Protein AF-A0A0F9TPE3-F1 (afdb_monomer_lite)

Sequence (70 aa):
MSRKRKHPPSKARPACPQAPPPPPPVDVVDGIPDCASSRPMWRWLLMGVLIAGWLAFLVTCWLTGQLSSS

Foldseek 3Di:
DDDDDDDDDPDDDPDDDDDPDDDDDFDDDPNHRPPVPCPPVVVVVVVVVVVVVVVVVVVVVVVVVVVVVD

Structure (mmCIF, N/CA/C/O backbone):
data_AF-A0A0F9TPE3-F1
#
_entry.id   AF-A0A0F9TPE3-F1
#
loop_
_atom_site.group_PDB
_atom_site.id
_atom_site.type_symbol
_atom_site.label_atom_id
_atom_site.label_alt_id
_atom_site.label_comp_id
_atom_site.label_asym_id
_atom_site.label_entity_id
_atom_site.label_seq_id
_atom_site.pdbx_PDB_ins_code
_atom_site.Cartn_x
_atom_site.Cartn_y
_atom_site.Cartn_z
_atom_site.occupancy
_atom_site.B_iso_or_equiv
_atom_site.auth_seq_id
_atom_site.auth_comp_id
_atom_site.auth_asym_id
_atom_site.auth_atom_id
_atom_site.pdbx_PDB_model_num
ATOM 1 N N . MET A 1 1 ? 49.772 -25.383 -66.327 1.00 40.31 1 MET A N 1
ATOM 2 C CA . MET A 1 1 ? 50.654 -24.977 -65.205 1.00 40.31 1 MET A CA 1
ATOM 3 C C . MET A 1 1 ? 49.857 -24.116 -64.229 1.00 40.31 1 MET A C 1
ATOM 5 O O . MET A 1 1 ? 49.551 -22.976 -64.550 1.00 40.31 1 MET A O 1
ATOM 9 N N . SER A 1 2 ? 49.443 -24.673 -63.086 1.00 48.34 2 SER A N 1
ATOM 10 C CA . SER A 1 2 ? 48.498 -24.034 -62.153 1.00 48.34 2 SER A CA 1
ATOM 11 C C . SER A 1 2 ? 49.252 -23.322 -61.022 1.00 48.34 2 SER A C 1
ATOM 13 O O . SER A 1 2 ? 49.925 -23.965 -60.215 1.00 48.34 2 SER A O 1
ATOM 15 N N . ARG A 1 3 ? 49.215 -21.983 -60.986 1.00 51.75 3 ARG A N 1
ATOM 16 C CA . ARG A 1 3 ? 49.918 -21.172 -59.974 1.00 51.75 3 ARG A CA 1
ATOM 17 C C . ARG A 1 3 ? 49.108 -21.137 -58.670 1.00 51.75 3 ARG A C 1
ATOM 19 O O . ARG A 1 3 ? 48.185 -20.338 -58.538 1.00 51.75 3 ARG A O 1
ATOM 26 N N . LYS A 1 4 ? 49.482 -21.968 -57.687 1.00 53.12 4 LYS A N 1
ATOM 27 C CA . LYS A 1 4 ? 49.030 -21.845 -56.286 1.00 53.12 4 LYS A CA 1
ATOM 28 C C . LYS A 1 4 ? 49.445 -20.472 -55.734 1.00 53.12 4 LYS A C 1
ATOM 30 O O . LYS A 1 4 ? 50.636 -20.227 -55.538 1.00 53.12 4 LYS A O 1
ATOM 35 N N . ARG A 1 5 ? 48.484 -19.582 -55.459 1.00 58.62 5 ARG A N 1
ATOM 36 C CA . ARG A 1 5 ? 48.730 -18.355 -54.682 1.00 58.62 5 ARG A CA 1
ATOM 37 C C . ARG A 1 5 ? 48.914 -18.740 -53.211 1.00 58.62 5 ARG A C 1
ATOM 39 O O . ARG A 1 5 ? 47.997 -19.256 -52.583 1.00 58.62 5 ARG A O 1
ATOM 46 N N . LYS A 1 6 ? 50.123 -18.530 -52.686 1.00 54.47 6 LYS A N 1
ATOM 47 C CA . LYS A 1 6 ? 50.445 -18.673 -51.261 1.00 54.47 6 LYS A CA 1
ATOM 48 C C . LYS A 1 6 ? 49.838 -17.480 -50.514 1.00 54.47 6 LYS A C 1
ATOM 50 O O . LYS A 1 6 ? 50.196 -16.343 -50.810 1.00 54.47 6 LYS A O 1
ATOM 55 N N . HIS A 1 7 ? 48.924 -17.731 -49.579 1.00 54.94 7 HIS A N 1
ATOM 56 C CA . HIS A 1 7 ? 48.488 -16.711 -48.625 1.00 54.94 7 HIS A CA 1
ATOM 57 C C . HIS A 1 7 ? 49.671 -16.339 -47.708 1.00 54.94 7 HIS A C 1
ATOM 59 O O . HIS A 1 7 ? 50.352 -17.247 -47.225 1.00 54.94 7 HIS A O 1
ATOM 65 N N . PRO A 1 8 ? 49.959 -15.044 -47.481 1.00 61.41 8 PRO A N 1
ATOM 66 C CA . PRO A 1 8 ? 50.977 -14.631 -46.520 1.00 61.41 8 PRO A CA 1
ATOM 67 C C . PRO A 1 8 ? 50.523 -14.942 -45.080 1.00 61.41 8 PRO A C 1
ATOM 69 O O . PRO A 1 8 ? 49.318 -14.957 -44.813 1.00 61.41 8 PRO A O 1
ATOM 72 N N . PRO A 1 9 ? 51.458 -15.186 -44.141 1.00 52.62 9 PRO A N 1
ATOM 73 C CA . PRO A 1 9 ? 51.117 -15.484 -42.756 1.00 52.62 9 PRO A CA 1
ATOM 74 C C . PRO A 1 9 ? 50.431 -14.275 -42.111 1.00 52.62 9 PRO A C 1
ATOM 76 O O . PRO A 1 9 ? 50.950 -13.157 -42.130 1.00 52.62 9 PRO A O 1
ATOM 79 N N . SER A 1 10 ? 49.244 -14.518 -41.554 1.00 55.31 10 SER A N 1
ATOM 80 C CA . SER A 1 10 ? 48.463 -13.545 -40.795 1.00 55.31 10 SER A CA 1
ATOM 81 C C . SER A 1 10 ? 49.293 -13.038 -39.614 1.00 55.31 10 SER A C 1
ATOM 83 O O . SER A 1 10 ? 49.485 -13.753 -38.632 1.00 55.31 10 SER A O 1
ATOM 85 N N . LYS A 1 11 ? 49.807 -11.806 -39.715 1.00 56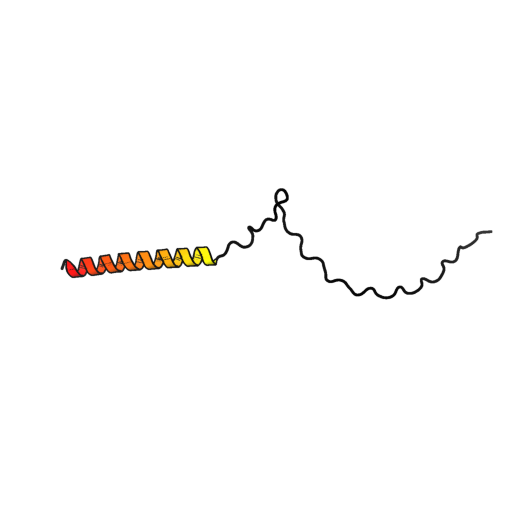.06 11 LYS A N 1
ATOM 86 C CA . LYS A 1 11 ? 50.419 -11.084 -38.593 1.00 56.06 11 LYS A CA 1
ATOM 87 C C . LYS A 1 11 ? 49.414 -11.044 -37.441 1.00 56.06 11 LYS A C 1
ATOM 89 O O . LYS A 1 11 ? 48.281 -10.604 -37.629 1.00 56.06 11 LYS A O 1
ATOM 94 N N . ALA A 1 12 ? 49.833 -11.520 -36.272 1.00 56.00 12 ALA A N 1
ATOM 95 C CA . ALA A 1 12 ? 49.061 -11.460 -35.040 1.00 56.00 12 ALA A CA 1
ATOM 96 C C . ALA A 1 12 ? 48.609 -10.013 -34.788 1.00 56.00 12 ALA A C 1
ATOM 98 O O . ALA A 1 12 ? 49.428 -9.104 -34.649 1.00 56.00 12 ALA A O 1
ATOM 99 N N . ARG A 1 13 ? 47.293 -9.797 -34.794 1.00 56.34 13 ARG A N 1
ATOM 100 C CA . ARG A 1 13 ? 46.679 -8.521 -34.430 1.00 56.34 13 ARG A CA 1
ATOM 101 C C . ARG A 1 13 ? 46.814 -8.378 -32.906 1.00 56.34 13 ARG A C 1
ATOM 103 O O . ARG A 1 13 ? 46.496 -9.344 -32.212 1.00 56.34 13 ARG A O 1
ATOM 110 N N . PRO A 1 14 ? 47.286 -7.240 -32.369 1.00 51.34 14 PRO A N 1
ATOM 111 C CA . PRO A 1 14 ? 47.298 -7.030 -30.926 1.00 51.34 14 PRO A CA 1
ATOM 112 C C . PRO A 1 14 ? 45.859 -7.124 -30.410 1.00 51.34 14 PRO A C 1
ATOM 114 O O . PRO A 1 14 ? 44.939 -6.587 -31.030 1.00 51.34 14 PRO A O 1
ATOM 117 N N . ALA A 1 15 ? 45.665 -7.864 -29.318 1.00 58.22 15 ALA A N 1
ATOM 118 C CA . ALA A 1 15 ? 44.371 -8.022 -28.675 1.00 58.22 15 ALA A CA 1
ATOM 119 C C . ALA A 1 15 ? 43.831 -6.635 -28.298 1.00 58.22 15 ALA A C 1
ATOM 121 O O . ALA A 1 15 ? 44.416 -5.938 -27.470 1.00 58.22 15 ALA A O 1
ATOM 122 N N . CYS A 1 16 ? 42.738 -6.211 -28.935 1.00 59.28 16 CYS A N 1
ATOM 123 C CA . CYS A 1 16 ? 41.988 -5.054 -28.466 1.00 59.28 16 CYS A CA 1
ATOM 124 C C . CYS A 1 16 ? 41.506 -5.347 -27.033 1.00 59.28 16 CYS A C 1
ATOM 126 O O . CYS A 1 16 ? 41.003 -6.451 -26.801 1.00 59.28 16 CYS A O 1
ATOM 128 N N . PRO A 1 17 ? 41.630 -4.400 -26.084 1.00 58.47 17 PRO A N 1
ATOM 129 C CA . PRO A 1 17 ? 40.987 -4.520 -24.781 1.00 58.47 17 PRO A CA 1
ATOM 130 C C . PRO A 1 17 ? 39.498 -4.792 -25.003 1.00 58.47 17 PRO A C 1
ATOM 132 O O . PRO A 1 17 ? 38.853 -4.070 -25.766 1.00 58.47 17 PRO A O 1
ATOM 135 N N . GLN A 1 18 ? 38.970 -5.862 -24.407 1.00 64.94 18 GLN A N 1
ATOM 136 C CA . GLN A 1 18 ? 37.549 -6.183 -24.495 1.00 64.94 18 GLN A CA 1
ATOM 137 C C . GLN A 1 18 ? 36.755 -5.008 -23.917 1.00 64.94 18 GLN A C 1
ATOM 139 O O . GLN A 1 18 ? 36.817 -4.739 -22.719 1.00 64.94 18 GLN A O 1
ATOM 144 N N . ALA A 1 19 ? 36.051 -4.276 -24.780 1.00 70.56 19 ALA A N 1
ATOM 145 C CA . ALA A 1 19 ? 35.077 -3.293 -24.338 1.00 70.56 19 ALA A CA 1
ATOM 146 C C . ALA A 1 19 ? 33.980 -4.016 -23.532 1.00 70.56 19 ALA A C 1
ATOM 148 O O . ALA A 1 19 ? 33.633 -5.151 -23.883 1.00 70.56 19 ALA A O 1
ATOM 149 N N . PRO A 1 20 ? 33.445 -3.403 -22.461 1.00 75.81 20 PRO A N 1
ATOM 150 C CA . PRO A 1 20 ? 32.343 -3.991 -21.712 1.00 75.81 20 PRO A CA 1
ATOM 151 C C . PRO A 1 20 ? 31.153 -4.265 -22.647 1.00 75.81 20 PRO A C 1
ATOM 153 O O . PRO A 1 20 ? 30.950 -3.518 -23.611 1.00 75.81 20 PRO A O 1
ATOM 156 N N . PRO A 1 21 ? 30.380 -5.338 -22.395 1.00 77.50 21 PRO A N 1
ATOM 157 C CA . PRO A 1 21 ? 29.214 -5.650 -23.208 1.00 77.50 21 PRO A CA 1
ATOM 158 C C . PRO A 1 21 ? 28.224 -4.475 -23.190 1.00 77.50 21 PRO A C 1
ATOM 160 O O . PRO A 1 21 ? 28.097 -3.799 -22.162 1.00 77.50 21 PRO A O 1
ATOM 163 N N . PRO A 1 22 ? 27.526 -4.210 -24.309 1.00 77.81 22 PRO A N 1
ATOM 164 C CA . PRO A 1 22 ? 26.506 -3.173 -24.349 1.00 77.81 22 PRO A CA 1
ATOM 165 C C . PRO A 1 22 ? 25.393 -3.475 -23.328 1.00 77.81 22 PRO A C 1
ATOM 167 O O . PRO A 1 22 ? 25.115 -4.649 -23.060 1.00 77.81 22 PRO A O 1
ATOM 170 N N . PRO A 1 23 ? 24.753 -2.440 -22.752 1.00 74.75 23 PRO A N 1
ATOM 171 C CA . PRO A 1 23 ? 23.600 -2.634 -21.881 1.00 74.75 23 PRO A CA 1
ATOM 172 C C . PRO A 1 23 ? 22.473 -3.363 -22.633 1.00 74.75 23 PRO A C 1
ATOM 174 O O . PRO A 1 23 ? 22.398 -3.271 -23.863 1.00 74.75 23 PRO A O 1
ATOM 177 N N . PRO A 1 24 ? 21.599 -4.092 -21.915 1.00 77.12 24 PRO A N 1
ATOM 178 C CA . PRO A 1 24 ? 20.465 -4.766 -22.533 1.00 77.12 24 PRO A CA 1
ATOM 179 C C . PRO A 1 24 ? 19.589 -3.760 -23.298 1.00 77.12 24 PRO A C 1
ATOM 181 O O . PRO A 1 24 ? 19.465 -2.610 -22.864 1.00 77.12 24 PRO A O 1
ATOM 184 N N . PRO A 1 25 ? 18.992 -4.171 -24.433 1.00 74.62 25 PRO A N 1
ATOM 185 C CA . PRO A 1 25 ? 18.084 -3.316 -25.182 1.00 74.62 25 PRO A CA 1
ATOM 186 C C . PRO A 1 25 ? 16.916 -2.910 -24.281 1.00 74.62 25 PRO A C 1
ATOM 188 O O . PRO A 1 25 ? 16.312 -3.747 -23.613 1.00 74.62 25 PRO A O 1
ATOM 191 N N . VAL A 1 26 ? 16.635 -1.611 -24.238 1.00 70.69 26 VAL A N 1
ATOM 192 C CA . VAL A 1 26 ? 15.435 -1.086 -23.588 1.00 70.69 26 VAL A CA 1
ATOM 193 C C . VAL A 1 26 ? 14.276 -1.354 -24.535 1.00 70.69 26 VAL A C 1
ATOM 195 O O . VAL A 1 26 ? 14.364 -0.973 -25.701 1.00 70.69 26 VAL A O 1
ATOM 198 N N . ASP A 1 27 ? 13.219 -2.007 -24.057 1.00 72.94 27 ASP A N 1
ATOM 199 C CA . ASP A 1 27 ? 11.986 -2.119 -24.832 1.00 72.94 27 ASP A CA 1
ATOM 200 C C . ASP A 1 27 ? 11.396 -0.720 -25.012 1.00 72.94 27 ASP A C 1
ATOM 202 O O . ASP A 1 27 ? 11.199 0.040 -24.060 1.00 72.94 27 ASP A O 1
ATOM 206 N N . VAL A 1 28 ? 11.192 -0.352 -26.271 1.00 73.81 28 VAL A N 1
ATOM 207 C CA . VAL A 1 28 ? 10.741 0.975 -26.669 1.00 73.81 28 VAL A CA 1
ATOM 208 C C . VAL A 1 28 ? 9.378 0.812 -27.324 1.00 73.81 28 VAL A C 1
ATOM 210 O O . VAL A 1 28 ? 9.263 0.117 -28.333 1.00 73.81 28 VAL A O 1
ATOM 213 N N . VAL A 1 29 ? 8.352 1.463 -26.781 1.00 71.00 29 VAL A N 1
ATOM 214 C CA . VAL A 1 29 ? 7.036 1.568 -27.425 1.00 71.00 29 VAL A CA 1
ATOM 215 C C . VAL A 1 29 ? 6.974 2.952 -28.073 1.00 71.00 29 VAL A C 1
ATOM 217 O O . VAL A 1 29 ? 7.199 3.958 -27.406 1.00 71.00 29 VAL A O 1
ATOM 220 N N . ASP A 1 30 ? 6.766 3.011 -29.392 1.00 75.12 30 ASP A N 1
ATOM 221 C CA . ASP A 1 30 ? 6.680 4.259 -30.177 1.00 75.12 30 ASP A CA 1
ATOM 222 C C . ASP A 1 30 ? 7.898 5.206 -30.077 1.00 75.12 30 ASP A C 1
ATOM 224 O O . ASP A 1 30 ? 7.786 6.420 -30.240 1.00 75.12 30 ASP A O 1
ATOM 228 N N . GLY A 1 31 ? 9.097 4.673 -29.818 1.00 72.56 31 GLY A N 1
ATOM 229 C CA . GLY A 1 31 ? 10.308 5.491 -29.652 1.00 72.56 31 GLY A CA 1
ATOM 230 C C . GLY A 1 31 ? 10.488 6.080 -28.245 1.00 72.56 31 GLY A C 1
ATOM 231 O O . GLY A 1 31 ? 11.493 6.746 -27.992 1.00 72.56 31 GLY A O 1
ATOM 232 N N . ILE A 1 32 ? 9.567 5.799 -27.317 1.00 71.75 32 ILE A N 1
ATOM 233 C CA . ILE A 1 32 ? 9.665 6.168 -25.904 1.00 71.75 32 ILE A CA 1
ATOM 234 C C . ILE A 1 32 ? 10.114 4.937 -25.101 1.00 71.75 32 ILE A C 1
ATOM 236 O O . ILE A 1 32 ? 9.501 3.873 -25.226 1.00 71.75 32 ILE A O 1
ATOM 240 N N . PRO A 1 33 ? 11.186 5.041 -24.291 1.00 65.19 33 PRO A N 1
ATOM 241 C CA . PRO A 1 33 ? 11.619 3.930 -23.454 1.00 65.19 33 PRO A CA 1
ATOM 242 C C . PRO A 1 33 ? 10.489 3.540 -22.499 1.00 65.19 33 PRO A C 1
ATOM 244 O O . PRO A 1 33 ? 9.987 4.383 -21.746 1.00 65.19 33 PRO A O 1
ATOM 247 N N . ASP A 1 34 ? 10.089 2.268 -22.533 1.00 65.31 34 ASP A N 1
ATOM 248 C CA . ASP A 1 34 ? 9.064 1.745 -21.641 1.00 65.31 34 ASP A CA 1
ATOM 249 C C . ASP A 1 34 ? 9.654 1.564 -20.236 1.00 65.31 34 ASP A C 1
ATOM 251 O O . ASP A 1 34 ? 10.188 0.525 -19.847 1.00 65.31 34 ASP A O 1
ATOM 255 N N . CYS A 1 35 ? 9.580 2.635 -19.450 1.00 64.44 35 CYS A N 1
ATOM 256 C CA . CYS A 1 35 ? 9.982 2.636 -18.048 1.00 64.44 35 CYS A CA 1
ATOM 257 C C . CYS A 1 35 ? 8.933 1.976 -17.128 1.00 64.44 35 CYS A C 1
ATOM 259 O O . CYS A 1 35 ? 9.081 2.034 -15.903 1.00 64.44 35 CYS A O 1
ATOM 261 N N . ALA A 1 36 ? 7.861 1.367 -17.660 1.00 61.81 36 ALA A N 1
ATOM 262 C CA . ALA A 1 36 ? 6.770 0.827 -16.847 1.00 61.81 36 ALA A CA 1
ATOM 263 C C . ALA A 1 36 ? 7.143 -0.433 -16.045 1.00 61.81 36 ALA A C 1
ATOM 265 O O . ALA A 1 36 ? 6.372 -0.828 -15.165 1.00 61.81 36 ALA A O 1
ATOM 266 N N . SER A 1 37 ? 8.308 -1.048 -16.296 1.00 59.25 37 SER A N 1
ATOM 267 C CA . SER A 1 37 ? 8.710 -2.301 -15.635 1.00 59.25 37 SER A CA 1
ATOM 268 C C . SER A 1 37 ? 9.019 -2.142 -14.140 1.00 59.25 37 SER A C 1
ATOM 270 O O . SER A 1 37 ? 8.874 -3.094 -13.376 1.00 59.25 37 SER A O 1
ATOM 272 N N . SER A 1 38 ? 9.345 -0.931 -13.680 1.00 62.91 38 SER A N 1
ATOM 273 C CA . SER A 1 38 ? 9.573 -0.632 -12.263 1.00 62.91 38 SER A CA 1
ATOM 274 C C . SER A 1 38 ? 8.422 0.196 -11.697 1.00 62.91 38 SER A C 1
ATOM 276 O O . SER A 1 38 ? 8.564 1.373 -11.361 1.00 62.91 38 SER A O 1
ATOM 278 N N . ARG A 1 39 ? 7.227 -0.400 -11.591 1.00 67.12 39 ARG A N 1
ATOM 279 C CA . ARG A 1 39 ? 6.178 0.203 -10.756 1.00 67.12 39 ARG A CA 1
ATOM 280 C C . ARG A 1 39 ? 6.655 0.132 -9.302 1.00 67.12 39 ARG A C 1
ATOM 282 O O . ARG A 1 39 ? 6.830 -0.973 -8.790 1.00 67.12 39 ARG A O 1
ATOM 289 N N . PRO A 1 40 ? 6.865 1.263 -8.605 1.00 76.94 40 PRO A N 1
ATOM 290 C CA . PRO A 1 40 ? 7.410 1.233 -7.255 1.00 76.94 40 PRO A CA 1
ATOM 291 C C . PRO A 1 40 ? 6.391 0.589 -6.310 1.00 76.94 40 PRO A C 1
ATOM 293 O O . PRO A 1 40 ? 5.409 1.227 -5.922 1.0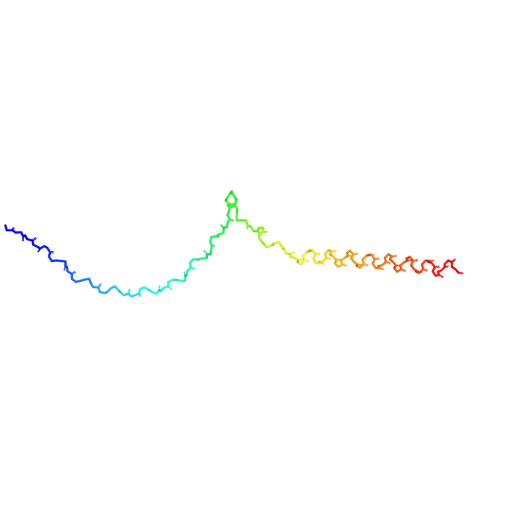0 76.94 40 PRO A O 1
ATOM 296 N N . MET A 1 41 ? 6.641 -0.665 -5.912 1.00 82.88 41 MET A N 1
ATOM 297 C CA . MET A 1 41 ? 5.855 -1.396 -4.903 1.00 82.88 41 MET A CA 1
ATOM 298 C C . MET A 1 41 ? 5.659 -0.577 -3.619 1.00 82.88 41 MET A C 1
ATOM 300 O O . MET A 1 41 ? 4.627 -0.677 -2.962 1.00 82.88 41 MET A O 1
ATOM 304 N N . TRP A 1 42 ? 6.608 0.311 -3.318 1.00 86.25 42 TRP A N 1
ATOM 305 C CA . TRP A 1 42 ? 6.537 1.272 -2.223 1.00 86.25 42 TRP A CA 1
ATOM 306 C C . TRP A 1 42 ? 5.258 2.120 -2.213 1.00 86.25 42 TRP A C 1
ATOM 308 O O . TRP A 1 42 ? 4.682 2.339 -1.152 1.00 86.25 42 TRP A O 1
ATOM 318 N N . ARG A 1 43 ? 4.766 2.565 -3.379 1.00 87.75 43 ARG A N 1
ATOM 319 C CA . ARG A 1 43 ? 3.526 3.360 -3.449 1.00 87.75 43 ARG A CA 1
ATOM 320 C C . ARG A 1 43 ? 2.321 2.556 -2.963 1.00 87.75 43 ARG A C 1
ATOM 322 O O . ARG A 1 43 ? 1.495 3.084 -2.229 1.00 87.75 43 ARG A O 1
ATOM 329 N N . TRP A 1 44 ? 2.250 1.281 -3.335 1.00 89.75 44 TRP A N 1
ATOM 330 C CA . TRP A 1 44 ? 1.178 0.386 -2.903 1.00 89.75 44 TRP A CA 1
ATOM 331 C C . TRP A 1 44 ? 1.284 0.035 -1.421 1.00 89.75 44 TRP A C 1
ATOM 333 O O . TRP A 1 44 ? 0.269 0.027 -0.734 1.00 89.75 44 TRP A O 1
ATOM 343 N N . LEU A 1 45 ? 2.501 -0.172 -0.910 1.00 93.69 45 LEU A N 1
ATOM 344 C CA . LEU A 1 45 ? 2.736 -0.373 0.522 1.00 93.69 45 LEU A CA 1
ATOM 345 C C . LEU A 1 45 ? 2.292 0.840 1.346 1.00 93.69 45 LEU A C 1
ATOM 347 O O . LEU A 1 45 ? 1.567 0.672 2.323 1.00 93.69 45 LEU A O 1
ATOM 351 N N . LEU A 1 46 ? 2.655 2.058 0.929 1.00 95.00 46 LEU A N 1
ATOM 352 C CA . LEU A 1 46 ? 2.216 3.289 1.593 1.00 95.00 46 LEU A CA 1
ATOM 353 C C . LEU A 1 46 ? 0.689 3.419 1.611 1.00 95.00 46 LEU A C 1
ATOM 355 O O . LEU A 1 46 ? 0.116 3.724 2.654 1.00 95.00 46 LEU A O 1
ATOM 359 N N . MET A 1 47 ? 0.029 3.158 0.479 1.00 95.69 47 MET A N 1
ATOM 360 C CA . MET A 1 47 ? -1.436 3.175 0.409 1.00 95.69 47 MET A CA 1
ATOM 361 C C . MET A 1 47 ? -2.057 2.111 1.321 1.00 95.69 47 MET A C 1
ATOM 363 O O . MET A 1 47 ? -3.014 2.404 2.033 1.00 95.69 47 MET A O 1
ATOM 367 N N . GLY A 1 48 ? -1.487 0.905 1.360 1.00 96.38 48 GLY A N 1
ATOM 368 C CA . GLY A 1 48 ? -1.935 -0.167 2.248 1.00 96.38 48 GLY A CA 1
ATOM 369 C C . GLY A 1 48 ? -1.839 0.213 3.727 1.00 96.38 48 GLY A C 1
ATOM 370 O O . GLY A 1 48 ? -2.804 0.034 4.466 1.00 96.38 48 GLY A O 1
ATOM 371 N N . VAL A 1 49 ? -0.715 0.799 4.150 1.00 97.38 49 VAL A N 1
ATOM 372 C CA . VAL A 1 49 ? -0.517 1.266 5.534 1.00 97.38 49 VAL A CA 1
ATOM 373 C C . VAL A 1 49 ? -1.487 2.393 5.885 1.00 97.38 49 VAL A C 1
ATOM 375 O O . VAL A 1 49 ? -2.079 2.369 6.963 1.00 97.38 49 VAL A O 1
ATOM 378 N N . LEU A 1 50 ? -1.690 3.351 4.976 1.00 97.88 50 LEU A N 1
ATOM 379 C CA . LEU A 1 50 ? -2.628 4.455 5.182 1.00 97.88 50 LEU A CA 1
ATOM 380 C C . LEU A 1 50 ? -4.058 3.938 5.397 1.00 97.88 50 LEU A C 1
ATOM 382 O O . LEU A 1 50 ? -4.718 4.334 6.357 1.00 97.88 50 LEU A O 1
ATOM 386 N N . ILE A 1 51 ? -4.514 3.021 4.539 1.00 97.81 51 ILE A N 1
ATOM 387 C CA . ILE A 1 51 ? -5.849 2.417 4.637 1.00 97.81 51 ILE A CA 1
ATOM 388 C C . ILE A 1 51 ? -5.978 1.602 5.928 1.00 97.81 51 ILE A C 1
ATOM 390 O O . ILE A 1 51 ? -6.963 1.752 6.648 1.00 97.81 51 ILE A O 1
ATOM 394 N N . ALA A 1 52 ? -4.983 0.773 6.255 1.00 98.06 52 ALA A N 1
ATOM 395 C CA . ALA A 1 52 ? -4.999 -0.044 7.465 1.00 98.06 52 ALA A CA 1
ATOM 396 C C . ALA A 1 52 ? -5.056 0.813 8.741 1.00 98.06 52 ALA A C 1
ATOM 398 O O . ALA A 1 52 ? -5.861 0.536 9.631 1.00 98.06 52 ALA A O 1
ATOM 399 N N . GLY A 1 53 ? -4.255 1.881 8.814 1.00 98.12 53 GLY A N 1
ATOM 400 C CA . GLY A 1 53 ? -4.281 2.823 9.934 1.00 98.12 53 GLY A CA 1
ATOM 401 C C . GLY A 1 53 ? -5.623 3.547 10.059 1.00 98.12 53 GLY A C 1
ATOM 402 O O . GLY A 1 53 ? -6.150 3.686 11.162 1.00 98.12 53 GLY A O 1
ATOM 403 N N . TRP A 1 54 ? -6.217 3.947 8.932 1.00 98.19 54 TRP A N 1
ATOM 404 C CA . TRP A 1 54 ? -7.523 4.604 8.919 1.00 98.19 54 TRP A CA 1
ATOM 405 C C . TRP A 1 54 ? -8.652 3.677 9.392 1.00 98.19 54 TRP A C 1
ATOM 407 O O . TRP A 1 54 ? -9.475 4.073 10.216 1.00 98.19 54 TRP A O 1
ATOM 417 N N . LEU A 1 55 ? -8.657 2.416 8.950 1.00 98.12 55 LEU A N 1
ATOM 418 C CA . LEU A 1 55 ? -9.613 1.412 9.428 1.00 98.12 55 LEU A CA 1
ATOM 419 C C . LEU A 1 55 ? -9.440 1.125 10.923 1.00 98.12 55 LEU A C 1
ATOM 421 O O . LEU A 1 55 ? -10.430 1.070 11.651 1.00 98.12 55 LEU A O 1
ATOM 425 N N . ALA A 1 56 ? -8.200 0.992 11.400 1.00 97.81 56 ALA A N 1
ATOM 426 C CA . ALA A 1 56 ? -7.925 0.787 12.821 1.00 97.81 56 ALA A CA 1
ATOM 427 C C . ALA A 1 56 ? -8.433 1.963 13.674 1.00 97.81 56 ALA A C 1
A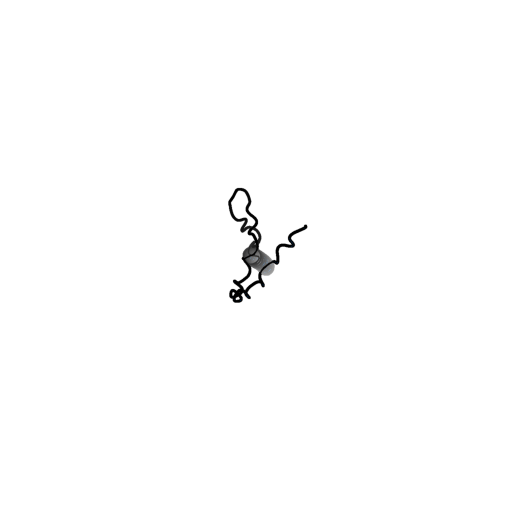TOM 429 O O . ALA A 1 56 ? -9.022 1.751 14.737 1.00 97.81 56 ALA A O 1
ATOM 430 N N . PHE A 1 57 ? -8.267 3.197 13.188 1.00 97.19 57 PHE A N 1
ATOM 431 C CA . PHE A 1 57 ? -8.814 4.390 13.831 1.00 97.19 57 PHE A CA 1
ATOM 432 C C . PHE A 1 57 ? -10.344 4.339 13.920 1.00 97.19 57 PHE A C 1
ATOM 434 O O . PHE A 1 57 ? -10.889 4.508 15.008 1.00 97.19 57 PHE A O 1
ATOM 441 N N . LEU A 1 58 ? -11.038 4.023 12.821 1.00 97.00 58 LEU A N 1
ATOM 442 C CA . LEU A 1 58 ? -12.500 3.893 12.823 1.00 97.00 58 LEU A CA 1
ATOM 443 C C . LEU A 1 58 ? -12.996 2.827 13.801 1.00 97.00 58 LEU A C 1
ATOM 445 O O . LEU A 1 58 ? -13.948 3.073 1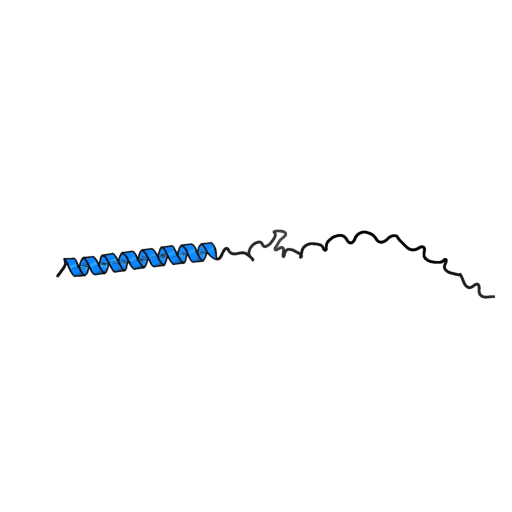4.541 1.00 97.00 58 LEU A O 1
ATOM 449 N N . VAL A 1 59 ? -12.341 1.664 13.840 1.00 96.94 59 VAL A N 1
ATOM 450 C CA . VAL A 1 59 ? -12.677 0.594 14.792 1.00 96.94 59 VAL A CA 1
ATOM 451 C C . VAL A 1 59 ? -12.475 1.074 16.228 1.00 96.94 59 VAL A C 1
ATOM 453 O O . VAL A 1 59 ? -13.327 0.840 17.081 1.00 96.9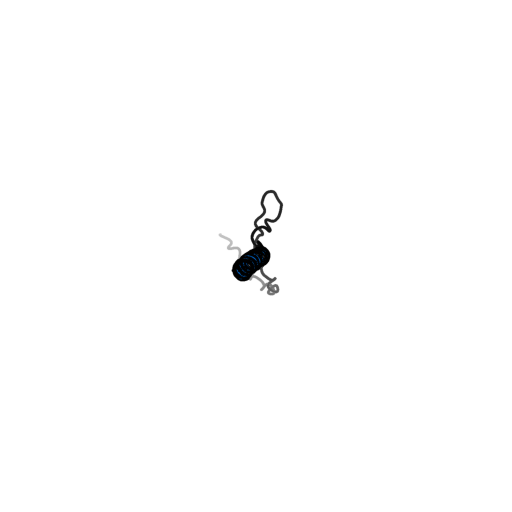4 59 VAL A O 1
ATOM 456 N N . THR A 1 60 ? -11.390 1.801 16.493 1.00 96.31 60 THR A N 1
ATOM 457 C CA . THR A 1 60 ? -11.111 2.364 17.821 1.00 96.31 60 THR A CA 1
ATOM 458 C C . THR A 1 60 ? -12.178 3.383 18.227 1.00 96.31 60 THR A C 1
ATOM 460 O O . THR A 1 60 ? -12.696 3.308 19.343 1.00 96.31 60 THR A O 1
ATOM 463 N N . CYS A 1 61 ? -12.567 4.291 17.324 1.00 95.56 61 CYS A N 1
ATOM 464 C CA . CYS A 1 61 ? -13.658 5.246 17.544 1.00 95.56 61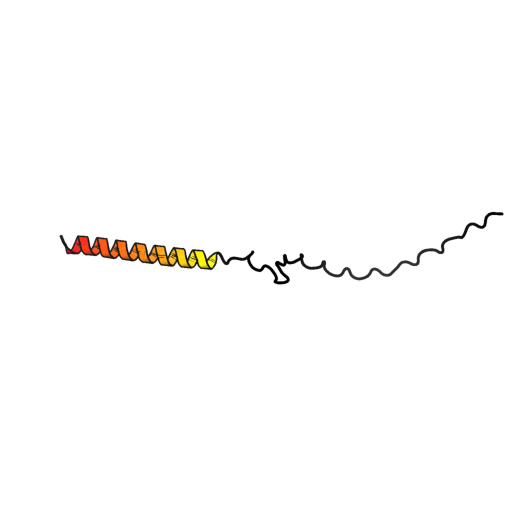 CYS A CA 1
ATOM 465 C C . CYS A 1 61 ? -14.999 4.549 17.798 1.00 95.56 61 CYS A C 1
ATOM 467 O O . CYS A 1 61 ? -15.755 4.955 18.676 1.00 95.56 61 CYS A O 1
ATOM 469 N N . TRP A 1 62 ? -15.295 3.482 17.056 1.00 95.25 62 TRP A N 1
ATOM 470 C CA . TRP A 1 62 ? -16.520 2.713 17.248 1.00 95.25 62 TRP A CA 1
ATOM 471 C C . TRP A 1 62 ? -16.554 2.025 18.618 1.00 95.25 62 TRP A C 1
ATOM 473 O O . TRP A 1 62 ? -17.547 2.138 19.333 1.00 95.25 62 TRP A O 1
ATOM 483 N N . LEU A 1 63 ? -15.457 1.382 19.029 1.00 95.50 63 LEU A N 1
ATOM 484 C CA . LEU A 1 63 ? -15.347 0.727 20.337 1.00 95.50 63 LEU A CA 1
ATOM 485 C C . LEU A 1 63 ? -15.467 1.723 21.495 1.00 95.50 63 LEU A C 1
ATOM 487 O O . LEU A 1 63 ? -16.176 1.463 22.464 1.00 95.50 63 LEU A O 1
ATOM 491 N N . THR A 1 64 ? -14.804 2.874 21.389 1.00 94.25 64 THR A N 1
ATOM 492 C CA . THR A 1 64 ? -14.911 3.942 22.399 1.00 94.25 64 THR A CA 1
ATOM 493 C C . THR A 1 64 ? -16.310 4.546 22.456 1.00 94.25 64 THR A C 1
ATOM 495 O O . THR A 1 64 ? -16.809 4.802 23.549 1.00 94.25 64 THR A O 1
ATOM 498 N N . GLY A 1 65 ? -16.979 4.705 21.313 1.00 91.19 65 GLY A N 1
ATOM 499 C CA . GLY A 1 65 ? -18.383 5.113 21.261 1.00 91.19 65 GLY A CA 1
ATOM 500 C C . GLY A 1 65 ? -19.321 4.117 21.949 1.00 91.19 65 GLY A C 1
ATOM 501 O O . GLY A 1 65 ? -20.178 4.529 22.725 1.00 91.19 65 GLY A O 1
ATOM 502 N N . GLN A 1 66 ? -19.124 2.813 21.730 1.00 90.62 66 GLN A N 1
ATOM 503 C CA . GLN A 1 66 ? -19.897 1.762 22.404 1.00 90.62 66 GLN A CA 1
ATOM 504 C C . GLN A 1 66 ? -19.684 1.780 23.923 1.00 90.62 66 GLN A C 1
ATOM 506 O O . GLN A 1 66 ? -20.648 1.736 24.680 1.00 90.62 66 GLN A O 1
ATOM 511 N N . LEU A 1 67 ? -18.429 1.903 24.369 1.00 84.81 67 LEU A N 1
ATOM 512 C CA . LEU A 1 67 ? -18.083 1.997 25.792 1.00 84.81 67 LEU A CA 1
ATOM 513 C C . LEU A 1 67 ? -18.670 3.246 26.459 1.00 84.81 67 LEU A C 1
ATOM 515 O O . LEU A 1 67 ? -19.001 3.201 27.635 1.00 84.81 67 LEU A O 1
ATOM 519 N N . SER A 1 68 ? -18.793 4.352 25.723 1.00 82.00 68 SER A N 1
ATOM 520 C CA . SER A 1 68 ? -19.341 5.603 26.252 1.00 82.00 68 SER A CA 1
ATOM 521 C C . SER A 1 68 ? -20.872 5.658 26.250 1.00 82.00 68 SER A C 1
ATOM 523 O O . SER A 1 68 ? -21.432 6.563 26.865 1.00 82.00 68 SER A O 1
ATOM 525 N N . SER A 1 69 ? -21.541 4.757 25.527 1.00 76.12 69 SER A N 1
ATOM 526 C CA . SER A 1 69 ? -23.005 4.708 25.420 1.00 76.12 69 SER A CA 1
ATOM 527 C C . SER A 1 69 ? -23.649 3.688 26.370 1.00 76.12 69 SER A C 1
ATOM 529 O O . SER A 1 69 ? -24.875 3.554 26.348 1.00 76.12 69 SER A O 1
ATOM 531 N N . SER A 1 70 ? -22.843 2.969 27.158 1.00 61.66 70 SER A N 1
ATOM 532 C CA . SER A 1 70 ? -23.276 1.979 28.148 1.00 61.66 70 SER A CA 1
ATOM 533 C C . SER A 1 70 ? -23.138 2.509 29.568 1.00 61.66 70 SER A C 1
ATOM 535 O O . SER A 1 70 ? -23.924 2.018 30.406 1.00 61.66 70 SER A O 1
#

pLDDT: mean 75.94, std 16.64, range [40.31, 98.19]

Radius of gyration: 35.05 Å; chains: 1; bounding box: 74×31×93 Å

Secondary structure (DSSP, 8-state):
-----PPPP-PPPP----PPPPPPPPPEETTEE-GGG---HHHHHHHHHHHHHHHHHHHHHHHHHHHH--

Organism: NCBI:txid412755